Protein AF-A0AAE0WGS4-F1 (afdb_monomer)

Solvent-accessible surface area (backbone atoms only — not comparable to full-atom values): 6902 Å² total; per-residue (Å²): 106,53,16,54,62,64,83,86,57,77,63,42,54,80,66,82,46,83,35,49,58,73,41,73,49,68,61,39,43,39,72,64,33,39,65,47,86,96,56,49,39,51,26,37,22,36,82,87,33,44,66,50,85,55,48,71,50,36,16,22,62,60,73,81,89,56,75,60,41,58,86,67,91,45,80,35,44,61,78,37,74,49,72,62,43,47,35,91,89,38,37,83,57,47,73,53,78,54,41,33,33,20,37,93,62,25,45,68,48,86,68,61,55,41,46,31,72,88,121

Radius of gyration: 19.84 Å; Cα contacts (8 Å, |Δi|>4): 278; chains: 1; bounding box: 40×20×60 Å

Nearest PDB structures (foldseek):
  7do4-assembly1_B  TM=5.982E-01  e=1.616E-05  Homo sapiens
  7vy5-assembly1_E  TM=4.935E-01  e=3.660E-04  Homo sapiens
  4gs7-assembly1_D  TM=8.832E-01  e=3.375E-02  Homo sapiens
  7vy6-assembly1_E  TM=4.958E-01  e=8.410E-04  Homo sapiens
  3o8e-assembly2_D  TM=3.928E-01  e=9.830E-04  Homo sapiens

Organism: NCBI:txid2493646

Mean predicted aligned error: 4.72 Å

Structure (mmCIF, N/CA/C/O backbone):
data_AF-A0AAE0WGS4-F1
#
_entry.id   AF-A0AAE0WGS4-F1
#
loop_
_atom_site.group_PDB
_atom_site.id
_atom_site.type_symbol
_atom_site.label_atom_id
_atom_site.label_alt_id
_atom_site.label_comp_id
_atom_site.label_asym_id
_atom_site.label_entity_id
_atom_site.label_seq_id
_atom_site.pdbx_PDB_ins_code
_atom_site.Cartn_x
_atom_site.Cartn_y
_atom_site.Cartn_z
_atom_site.occupancy
_atom_site.B_iso_or_equiv
_atom_site.auth_seq_id
_atom_site.auth_comp_id
_atom_site.auth_asym_id
_atom_site.auth_atom_id
_atom_site.pdbx_PDB_model_num
ATOM 1 N N . MET A 1 1 ? -21.030 -1.458 27.707 1.00 83.19 1 MET A N 1
ATOM 2 C CA . MET A 1 1 ? -21.228 -1.270 26.251 1.00 83.19 1 MET A CA 1
ATOM 3 C C . MET A 1 1 ? -20.032 -1.894 25.565 1.00 83.19 1 MET A C 1
ATOM 5 O O . MET A 1 1 ? -18.929 -1.684 26.053 1.00 83.19 1 MET A O 1
ATOM 9 N N . VAL A 1 2 ? -20.243 -2.679 24.513 1.00 94.25 2 VAL A N 1
ATOM 10 C CA . VAL A 1 2 ? -19.160 -3.332 23.761 1.00 94.25 2 VAL A CA 1
ATOM 11 C C . VAL A 1 2 ? -19.340 -3.055 22.279 1.00 94.25 2 VAL A C 1
ATOM 13 O O . VAL A 1 2 ? -20.473 -2.956 21.801 1.00 94.25 2 VAL A O 1
ATOM 16 N N . CYS A 1 3 ? -18.232 -2.932 21.562 1.00 94.50 3 CYS A N 1
ATOM 17 C CA . CYS A 1 3 ? -18.235 -2.904 20.112 1.00 94.50 3 CYS A CA 1
ATOM 18 C C . CYS A 1 3 ? -18.071 -4.327 19.593 1.00 94.50 3 CYS A C 1
ATOM 20 O O . CYS A 1 3 ? -17.255 -5.090 20.105 1.00 94.50 3 CYS A O 1
ATOM 22 N N . LYS A 1 4 ? -18.871 -4.681 18.587 1.00 92.94 4 LYS A N 1
ATOM 23 C CA . LYS A 1 4 ? -18.798 -5.982 17.914 1.00 92.94 4 LYS A CA 1
ATOM 24 C C . LYS A 1 4 ? -17.906 -5.875 16.675 1.00 92.94 4 LYS A C 1
ATOM 26 O O . LYS A 1 4 ? -16.936 -5.121 16.677 1.00 92.94 4 LYS A O 1
ATOM 31 N N . THR A 1 5 ? -18.258 -6.567 15.596 1.00 93.69 5 THR A N 1
ATOM 32 C CA . THR A 1 5 ? -17.550 -6.539 14.315 1.00 93.69 5 THR A CA 1
ATOM 33 C C . THR A 1 5 ? -17.249 -5.101 13.853 1.00 93.69 5 THR A C 1
ATOM 35 O O . THR A 1 5 ? -18.176 -4.293 13.720 1.00 93.69 5 THR A O 1
ATOM 38 N N . PRO A 1 6 ? -15.968 -4.757 13.630 1.00 93.44 6 PRO A N 1
ATOM 39 C CA . PRO A 1 6 ? -15.568 -3.481 13.051 1.00 93.44 6 PRO A CA 1
ATOM 40 C C . PRO A 1 6 ? -16.135 -3.268 11.637 1.00 93.44 6 PRO A C 1
ATOM 42 O O . PRO A 1 6 ? -16.433 -4.243 10.946 1.00 93.44 6 PRO A O 1
ATOM 45 N N . PRO A 1 7 ? -16.279 -2.011 11.171 1.00 92.44 7 PRO A N 1
ATOM 46 C CA . PRO A 1 7 ? -16.745 -1.728 9.817 1.00 92.44 7 PRO A CA 1
ATOM 47 C C . PRO A 1 7 ? -15.856 -2.349 8.735 1.00 92.44 7 PRO A C 1
ATOM 49 O O . PRO A 1 7 ? -14.642 -2.167 8.732 1.00 92.44 7 PRO A O 1
ATOM 52 N N . GLU A 1 8 ? -16.454 -3.013 7.751 1.00 91.69 8 GLU A N 1
ATOM 53 C CA . GLU A 1 8 ? -15.679 -3.625 6.673 1.00 91.69 8 GLU A CA 1
ATOM 54 C C . GLU A 1 8 ? -14.883 -2.586 5.866 1.00 91.69 8 GLU A C 1
ATOM 56 O O . GLU A 1 8 ? -15.351 -1.483 5.556 1.00 91.69 8 GLU A O 1
ATOM 61 N N . LYS A 1 9 ? -13.654 -2.958 5.499 1.00 91.75 9 LYS A N 1
ATOM 62 C CA . LYS A 1 9 ? -12.781 -2.171 4.625 1.00 91.75 9 LYS A CA 1
ATOM 63 C C . LYS A 1 9 ? -12.291 -3.031 3.465 1.00 91.75 9 LYS A C 1
ATOM 65 O O . LYS A 1 9 ? -11.981 -4.212 3.612 1.00 91.75 9 LYS A O 1
ATOM 70 N N . SER A 1 10 ? -12.221 -2.434 2.279 1.00 93.00 10 SER A N 1
ATOM 71 C CA . SER A 1 10 ? -11.804 -3.145 1.071 1.00 93.00 10 SER A CA 1
ATOM 72 C C . SER A 1 10 ? -10.379 -3.675 1.203 1.00 93.00 10 SER A C 1
ATOM 74 O O . SER A 1 10 ? -9.474 -2.950 1.612 1.00 93.00 10 SER A O 1
ATOM 76 N N . TRP A 1 11 ? -10.183 -4.934 0.802 1.00 94.31 11 TRP A N 1
ATOM 77 C CA . TRP A 1 11 ? -8.887 -5.627 0.813 1.00 94.31 11 TRP A CA 1
ATOM 78 C C . TRP A 1 11 ? -8.246 -5.801 2.197 1.00 94.31 11 TRP A C 1
ATOM 80 O O . TRP A 1 11 ? -7.076 -6.183 2.275 1.00 94.31 11 TRP A O 1
ATOM 90 N N . THR A 1 12 ? -8.996 -5.588 3.280 1.00 94.38 12 THR A N 1
ATOM 91 C CA . THR A 1 12 ? -8.566 -5.930 4.638 1.00 94.38 12 THR A CA 1
ATOM 92 C C . THR A 1 12 ? -9.144 -7.274 5.080 1.00 94.38 12 THR A C 1
ATOM 94 O O . THR A 1 12 ? -10.032 -7.853 4.444 1.00 94.38 12 THR A O 1
ATOM 97 N N . ILE A 1 13 ? -8.580 -7.802 6.159 1.00 92.19 13 ILE A N 1
ATOM 98 C CA . ILE A 1 13 ? -9.144 -8.877 6.962 1.00 92.19 13 ILE A CA 1
ATOM 99 C C . ILE A 1 13 ? -9.896 -8.185 8.098 1.00 92.19 13 ILE A C 1
ATOM 101 O O . ILE A 1 13 ? -9.302 -7.381 8.818 1.00 92.19 13 ILE A O 1
ATOM 105 N N . THR A 1 14 ? -11.195 -8.460 8.211 1.00 91.25 14 THR A N 1
ATOM 106 C CA . THR A 1 14 ? -12.045 -7.952 9.294 1.00 91.25 14 THR A CA 1
ATOM 107 C C . THR A 1 14 ? -12.461 -9.139 10.144 1.00 91.25 14 THR A C 1
ATOM 109 O O . THR A 1 14 ? -13.122 -10.056 9.660 1.00 91.25 14 THR A O 1
ATOM 112 N N . GLU A 1 15 ? -12.018 -9.149 11.394 1.00 89.19 15 GLU A N 1
ATOM 113 C CA . GLU A 1 15 ? -12.328 -10.205 12.354 1.00 89.19 15 GLU A CA 1
ATOM 114 C C . GLU A 1 1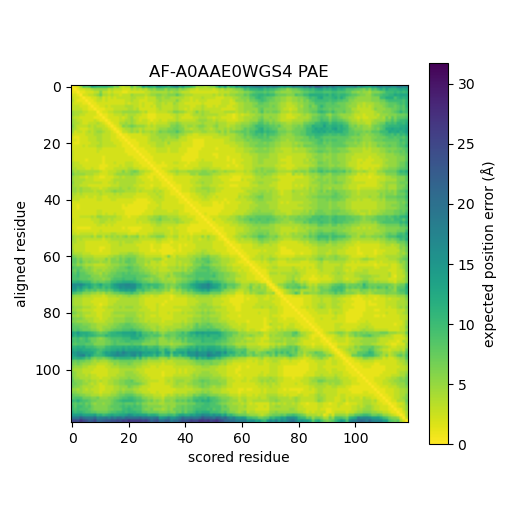5 ? -13.522 -9.779 13.203 1.00 89.19 15 GLU A C 1
ATOM 116 O O . GLU A 1 15 ? -13.661 -8.613 13.578 1.00 89.19 15 GLU A O 1
ATOM 121 N N . THR A 1 16 ? -14.400 -10.731 13.511 1.00 90.06 16 THR A N 1
ATOM 122 C CA . THR A 1 16 ? -15.462 -10.481 14.484 1.00 90.06 16 THR A CA 1
ATOM 123 C C . THR A 1 16 ? -14.862 -10.575 15.873 1.00 90.06 16 THR A C 1
ATOM 125 O O . THR A 1 16 ? -14.399 -11.638 16.280 1.00 90.06 16 THR A O 1
ATOM 128 N N . ILE A 1 17 ? -14.873 -9.450 16.579 1.00 90.94 17 ILE A N 1
ATOM 129 C CA . ILE A 1 17 ? -14.366 -9.327 17.939 1.00 90.94 17 ILE A CA 1
ATOM 130 C C . ILE A 1 17 ? -15.411 -8.645 18.815 1.00 90.94 17 ILE A C 1
ATOM 132 O O . ILE A 1 17 ? -16.222 -7.863 18.318 1.00 90.94 17 ILE A O 1
ATOM 136 N N . GLU A 1 18 ? -15.370 -8.927 20.111 1.00 93.94 18 GLU A N 1
ATOM 137 C CA . GLU A 1 18 ? -16.056 -8.132 21.124 1.00 93.94 18 GLU A CA 1
ATOM 138 C C . GLU A 1 18 ? -15.007 -7.314 21.869 1.00 93.94 18 GLU A C 1
ATOM 140 O O . GLU A 1 18 ? -14.072 -7.869 22.444 1.00 93.94 18 GLU A O 1
ATOM 145 N N . ALA A 1 19 ? -15.138 -5.993 21.803 1.00 95.12 19 ALA A N 1
ATOM 146 C CA . ALA A 1 19 ? -14.196 -5.056 22.387 1.00 95.12 19 ALA A CA 1
ATOM 147 C C . ALA A 1 19 ? -14.889 -4.143 23.396 1.00 95.12 19 ALA A C 1
ATOM 149 O O . ALA A 1 19 ? -15.971 -3.607 23.141 1.00 95.12 19 ALA A O 1
ATOM 150 N N . GLU A 1 20 ? -14.247 -3.939 24.538 1.00 96.88 20 GLU A N 1
ATOM 151 C CA . GLU A 1 20 ? -14.685 -2.977 25.543 1.00 96.88 20 GLU A CA 1
ATOM 152 C C . GLU A 1 20 ? -14.373 -1.539 25.107 1.00 96.88 20 GLU A C 1
ATOM 154 O O . GLU A 1 20 ? -13.493 -1.283 24.282 1.00 96.88 20 GLU A O 1
ATOM 159 N N . VAL A 1 21 ? -15.099 -0.572 25.672 1.00 97.00 21 VAL A N 1
ATOM 160 C CA . VAL A 1 21 ? -14.892 0.855 25.380 1.00 97.00 21 VAL A CA 1
ATOM 161 C C . VAL A 1 21 ? -13.437 1.247 25.650 1.00 97.00 21 VAL A C 1
ATOM 163 O O . VAL A 1 21 ? -12.897 0.970 26.716 1.00 97.00 21 VAL A O 1
ATOM 166 N N . GLY A 1 22 ? -12.810 1.916 24.682 1.00 95.81 22 GLY A N 1
ATOM 167 C CA . GLY A 1 22 ? -11.402 2.314 24.729 1.00 95.81 22 GLY A CA 1
ATOM 168 C C . GLY A 1 22 ? -10.423 1.280 24.164 1.00 95.81 22 GLY A C 1
ATOM 169 O O . GLY A 1 22 ? -9.267 1.626 23.928 1.00 95.81 22 GLY A O 1
ATOM 170 N N . GLN A 1 23 ? -10.856 0.045 23.887 1.00 96.31 23 GLN A N 1
ATOM 171 C CA . GLN A 1 23 ? -10.014 -0.937 23.202 1.00 96.31 23 GLN A CA 1
ATOM 172 C C . GLN A 1 23 ? -9.861 -0.617 21.713 1.00 96.31 23 GLN A C 1
ATOM 174 O O . GLN A 1 23 ? -10.745 -0.031 21.080 1.00 96.31 23 GLN A O 1
ATOM 179 N N . ASN A 1 24 ? -8.723 -1.035 21.156 1.00 95.50 24 ASN A N 1
ATOM 180 C CA . ASN A 1 24 ? -8.337 -0.768 19.779 1.00 95.50 24 ASN A CA 1
ATOM 181 C C . ASN A 1 24 ? -8.374 -2.032 18.922 1.00 95.50 24 ASN A C 1
ATOM 183 O O . ASN A 1 24 ? -8.033 -3.120 19.380 1.00 95.50 24 ASN A O 1
ATOM 187 N N . TYR A 1 25 ? -8.702 -1.851 17.649 1.00 95.19 25 TYR A N 1
ATOM 188 C CA . TYR A 1 25 ? -8.580 -2.865 16.613 1.00 95.19 25 TYR A CA 1
ATOM 189 C C . TYR A 1 25 ? -7.815 -2.296 15.427 1.00 95.19 25 TYR A C 1
ATOM 191 O O . TYR A 1 25 ? -8.130 -1.209 14.946 1.00 95.19 25 TYR A O 1
ATOM 199 N N . THR A 1 26 ? -6.821 -3.030 14.938 1.00 95.06 26 THR A N 1
ATOM 200 C CA . THR A 1 26 ? -5.993 -2.599 13.809 1.00 95.06 26 THR A CA 1
ATOM 201 C C . THR A 1 26 ? -6.276 -3.468 12.594 1.00 95.06 26 THR A C 1
ATOM 203 O O . THR A 1 26 ? -5.990 -4.666 12.599 1.00 95.06 26 THR A O 1
ATOM 206 N N . TYR A 1 27 ? -6.800 -2.858 11.528 1.00 95.44 27 TYR A N 1
ATOM 207 C CA . TYR A 1 27 ? -7.028 -3.557 10.267 1.00 95.44 27 TYR A CA 1
ATOM 208 C C . TYR A 1 27 ? -5.718 -4.071 9.683 1.00 95.44 27 TYR A C 1
ATOM 210 O O . TYR A 1 27 ? -4.698 -3.379 9.651 1.00 95.44 27 TYR A O 1
ATOM 218 N N . ARG A 1 28 ? -5.783 -5.276 9.121 1.00 93.75 28 ARG A N 1
ATOM 219 C CA . ARG A 1 28 ? -4.682 -5.880 8.374 1.00 93.75 28 ARG A CA 1
ATOM 220 C C . ARG A 1 28 ? -5.080 -6.026 6.919 1.00 93.75 28 ARG A C 1
ATOM 222 O O . ARG A 1 28 ? -6.170 -6.508 6.630 1.00 93.75 28 ARG A O 1
ATOM 229 N N . CYS A 1 29 ? -4.203 -5.640 6.001 1.00 95.25 29 CYS A N 1
ATOM 230 C CA . CYS A 1 29 ? -4.410 -5.930 4.586 1.00 95.25 29 CYS A CA 1
ATOM 231 C C . CYS A 1 29 ? -4.320 -7.440 4.322 1.00 95.25 29 CYS A C 1
ATOM 233 O O . CYS A 1 29 ? -3.626 -8.169 5.039 1.00 95.25 29 CYS A O 1
ATOM 235 N N . ARG A 1 30 ? -5.036 -7.914 3.295 1.00 94.94 30 ARG A N 1
ATOM 236 C CA . ARG A 1 30 ? -4.941 -9.302 2.822 1.00 94.94 30 ARG A CA 1
ATOM 237 C C . ARG A 1 30 ? -3.496 -9.642 2.440 1.00 94.94 30 ARG A C 1
ATOM 239 O O . ARG A 1 30 ? -2.690 -8.762 2.143 1.00 94.94 30 ARG A O 1
ATOM 246 N N . LYS A 1 31 ? -3.169 -10.938 2.465 1.00 91.81 31 LYS A N 1
ATOM 247 C CA . LYS A 1 31 ? -1.818 -11.445 2.178 1.00 91.81 31 LYS A CA 1
ATOM 248 C C . LYS A 1 31 ? -1.283 -10.856 0.864 1.00 91.81 31 LYS A C 1
ATOM 250 O O . LYS A 1 31 ? -1.994 -10.868 -0.130 1.00 91.81 31 LYS A O 1
ATOM 255 N N . GLY A 1 32 ? -0.043 -10.362 0.894 1.00 91.50 32 GLY A N 1
ATOM 256 C CA . GLY A 1 32 ? 0.635 -9.745 -0.254 1.00 91.50 32 GLY A CA 1
ATOM 257 C C . GLY A 1 32 ? 0.459 -8.226 -0.364 1.00 91.50 32 GLY A C 1
ATOM 258 O O . GLY A 1 32 ? 1.262 -7.577 -1.025 1.00 91.50 32 GLY A O 1
ATOM 259 N N . LEU A 1 33 ? -0.534 -7.644 0.314 1.00 95.62 33 LEU A N 1
ATOM 260 C CA . LEU A 1 33 ? -0.787 -6.203 0.323 1.00 95.62 33 LEU A CA 1
ATOM 261 C C . LEU A 1 33 ? -0.257 -5.543 1.598 1.00 95.62 33 LEU A C 1
ATOM 263 O O . LEU A 1 33 ? -0.203 -6.154 2.666 1.00 95.62 33 LEU A O 1
ATOM 267 N N . SER A 1 34 ? 0.032 -4.249 1.497 1.00 94.19 34 SER A N 1
ATOM 268 C CA . SER A 1 34 ? 0.409 -3.401 2.630 1.00 94.19 34 SER A CA 1
ATOM 269 C C . SER A 1 34 ? -0.542 -2.217 2.731 1.00 94.19 34 SER A C 1
ATOM 271 O O . SER A 1 34 ? -1.059 -1.766 1.714 1.00 94.19 34 SER A O 1
ATOM 273 N N . TRP A 1 35 ? -0.761 -1.666 3.925 1.00 94.50 35 TRP A N 1
ATOM 274 C CA . TRP A 1 35 ? -1.448 -0.376 4.009 1.00 94.50 35 TRP A CA 1
ATOM 275 C C . TRP A 1 35 ? -0.555 0.733 3.433 1.00 94.50 35 TRP A C 1
ATOM 277 O O . TRP A 1 35 ? 0.684 0.662 3.478 1.00 94.50 35 TRP A O 1
ATOM 287 N N . LYS A 1 36 ? -1.192 1.742 2.844 1.00 95.12 36 LYS A N 1
ATOM 288 C CA . LYS A 1 36 ? -0.535 2.921 2.276 1.00 95.12 36 LYS A CA 1
ATOM 289 C C . LYS A 1 36 ? 0.197 3.697 3.374 1.00 95.12 36 LYS A C 1
ATOM 291 O O . LYS A 1 36 ? -0.256 3.751 4.520 1.00 95.12 36 LYS A O 1
ATOM 296 N N . SER A 1 37 ? 1.354 4.262 3.047 1.00 94.00 37 SER A N 1
ATOM 297 C CA . SER A 1 37 ? 2.143 5.041 4.003 1.00 94.00 37 SER A CA 1
ATOM 298 C C . SER A 1 37 ? 1.373 6.275 4.492 1.00 94.00 37 SER A C 1
ATOM 300 O O . SER A 1 37 ? 0.540 6.834 3.782 1.00 94.00 37 SER A O 1
ATOM 302 N N . GLY A 1 38 ? 1.616 6.674 5.744 1.00 93.56 38 GLY A N 1
ATOM 303 C CA . GLY A 1 38 ? 0.961 7.835 6.362 1.00 93.56 38 GLY A CA 1
ATOM 304 C C . GLY A 1 38 ? -0.493 7.618 6.799 1.00 93.56 38 GLY A C 1
ATOM 305 O O . GLY A 1 38 ? -1.107 8.540 7.327 1.00 93.56 38 GLY A O 1
ATOM 306 N N . GLN A 1 39 ? -1.047 6.419 6.613 1.00 94.88 39 GLN A N 1
ATOM 307 C CA . GLN A 1 39 ? -2.405 6.078 7.0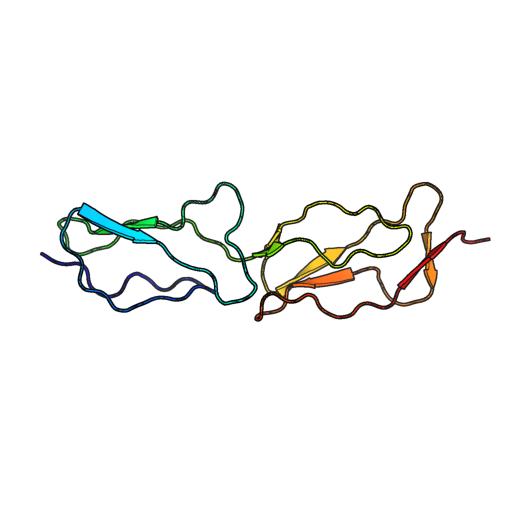34 1.00 94.88 39 GLN A CA 1
ATOM 308 C C . GLN A 1 39 ? -2.447 5.407 8.415 1.00 94.88 39 GLN A C 1
ATOM 310 O O . GLN A 1 39 ? -1.480 4.768 8.834 1.00 94.88 39 GLN A O 1
ATOM 315 N N . ASN A 1 40 ? -3.592 5.516 9.104 1.00 94.38 40 ASN A N 1
ATOM 316 C CA . ASN A 1 40 ? -3.842 4.857 10.388 1.00 94.38 40 ASN A CA 1
ATOM 317 C C . ASN A 1 40 ? -4.952 3.793 10.261 1.00 94.38 40 ASN A C 1
ATOM 319 O O . ASN A 1 40 ? -6.140 4.140 10.240 1.00 94.38 40 ASN A O 1
ATOM 323 N N . PRO A 1 41 ? -4.585 2.498 10.235 1.00 95.19 41 PRO A N 1
ATOM 324 C CA . PRO A 1 41 ? -5.537 1.398 10.157 1.00 95.19 41 PRO A CA 1
ATOM 325 C C . PRO A 1 41 ? -6.173 1.030 11.505 1.00 95.19 41 PRO A C 1
ATOM 327 O O . PRO A 1 41 ? -6.831 -0.002 11.590 1.00 95.19 41 PRO A O 1
ATOM 330 N N . THR A 1 42 ? -5.984 1.819 12.564 1.00 95.44 42 THR A N 1
ATOM 331 C CA . THR A 1 42 ? -6.520 1.515 13.898 1.00 95.44 42 THR A CA 1
ATOM 332 C C . THR A 1 42 ? -7.831 2.245 14.164 1.00 95.44 42 THR A C 1
ATOM 334 O O . THR A 1 42 ? -7.943 3.445 13.918 1.00 95.44 42 THR A O 1
ATOM 337 N N . VAL A 1 43 ? -8.806 1.518 14.705 1.00 95.88 43 VAL A N 1
ATOM 338 C CA . VAL A 1 43 ? -10.064 2.042 15.249 1.00 95.88 43 VAL A CA 1
ATOM 339 C C . VAL A 1 43 ? -10.146 1.785 16.746 1.00 95.88 43 VAL A C 1
ATOM 341 O O . VAL A 1 43 ? -9.525 0.856 17.255 1.00 95.88 43 VAL A O 1
ATOM 344 N N . THR A 1 44 ? -10.952 2.584 17.432 1.00 96.62 44 THR A N 1
ATOM 345 C CA . THR A 1 44 ? -11.179 2.510 18.878 1.00 96.62 44 THR A CA 1
ATOM 346 C C . THR A 1 44 ? -12.665 2.328 19.151 1.00 96.62 44 THR A C 1
ATOM 348 O O . THR A 1 44 ? -13.494 2.965 18.497 1.00 96.62 44 THR A O 1
ATOM 351 N N . CYS A 1 45 ? -13.009 1.470 20.109 1.00 97.50 45 CYS A N 1
ATOM 352 C CA . CYS A 1 45 ? -14.388 1.281 20.537 1.00 97.50 45 CYS A CA 1
ATOM 353 C C . CYS A 1 45 ? -14.873 2.473 21.378 1.00 97.50 45 CYS A C 1
ATOM 355 O O . CYS A 1 45 ? -14.268 2.821 22.394 1.00 97.50 45 CYS A O 1
ATOM 357 N N . LEU A 1 46 ? -15.972 3.103 20.964 1.00 96.88 46 LEU A N 1
ATOM 358 C CA . LEU A 1 46 ? -16.579 4.257 21.623 1.00 96.88 46 LEU A CA 1
ATOM 359 C C . LEU A 1 46 ? -17.675 3.839 22.612 1.00 96.88 46 LEU A C 1
ATOM 361 O O . LEU A 1 46 ? -18.264 2.763 22.526 1.00 96.88 46 LEU A O 1
ATOM 365 N N . HIS A 1 47 ? -18.007 4.742 23.539 1.00 96.12 47 HIS A N 1
ATOM 366 C CA . HIS A 1 47 ? -19.006 4.513 24.592 1.00 96.12 47 HIS A CA 1
ATOM 367 C C . HIS A 1 47 ? -20.414 4.201 24.062 1.00 96.12 47 HIS A C 1
ATOM 369 O O . HIS A 1 47 ? -21.199 3.561 24.756 1.00 96.12 47 HIS A O 1
ATOM 375 N N . ASN A 1 48 ? -20.726 4.628 22.835 1.00 94.94 48 ASN A N 1
ATOM 376 C CA . ASN A 1 48 ? -21.988 4.364 22.146 1.00 94.94 48 ASN A CA 1
ATOM 377 C C . ASN A 1 48 ? -22.034 2.979 21.459 1.00 94.94 48 ASN A C 1
ATOM 379 O O . ASN A 1 48 ? -23.012 2.682 20.780 1.00 94.94 48 ASN A O 1
ATOM 383 N N . GLY A 1 49 ? -20.991 2.150 21.602 1.00 93.44 49 GLY A N 1
ATOM 384 C CA . GLY A 1 49 ? -20.898 0.826 20.973 1.00 93.44 49 GLY A CA 1
ATOM 385 C C . GLY A 1 49 ? -20.488 0.850 19.495 1.00 93.44 49 GLY A C 1
ATOM 386 O O . GLY A 1 49 ? -20.585 -0.174 18.822 1.00 93.44 49 GLY A O 1
ATOM 387 N N . SER A 1 50 ? -20.039 2.000 18.981 1.00 95.25 50 SER A N 1
ATOM 388 C CA . SER A 1 50 ? -19.510 2.147 17.619 1.00 95.25 50 SER A CA 1
ATOM 389 C C . SER A 1 50 ? -17.985 2.233 17.597 1.00 95.25 50 SER A C 1
ATOM 391 O O . SER A 1 50 ? -17.352 2.628 18.573 1.00 95.25 50 SER A O 1
ATOM 393 N N . TRP A 1 51 ? -17.388 1.888 16.461 1.00 96.00 51 TRP A N 1
ATOM 394 C CA . TRP A 1 51 ? -15.964 2.087 16.211 1.00 96.00 51 TRP A CA 1
ATOM 395 C C . TRP A 1 51 ? -15.693 3.485 15.648 1.00 96.00 51 TRP A C 1
ATOM 397 O O . TRP A 1 51 ? -16.500 4.015 14.882 1.00 96.00 51 TRP A O 1
ATOM 407 N N . THR A 1 52 ? -14.534 4.065 15.965 1.00 96.25 52 THR A N 1
ATOM 408 C CA . THR A 1 52 ? -14.037 5.254 15.255 1.00 96.25 52 THR A CA 1
ATOM 409 C C . THR A 1 52 ? -13.782 4.963 13.770 1.00 96.25 52 THR A C 1
ATOM 411 O O . THR A 1 52 ? -13.769 3.816 13.316 1.00 96.25 52 THR A O 1
ATOM 414 N N . SER A 1 53 ? -13.568 6.011 12.975 1.00 93.44 53 SER A N 1
ATOM 415 C CA . SER A 1 53 ? -13.191 5.862 11.572 1.00 93.44 53 SER A CA 1
ATOM 416 C C . SER A 1 53 ? -11.708 5.503 11.425 1.00 93.44 53 SER A C 1
ATOM 418 O O . SER A 1 53 ? -10.830 6.201 11.925 1.00 93.44 53 SER A O 1
ATOM 420 N N . ALA A 1 54 ? -11.417 4.439 10.673 1.00 93.19 54 ALA A N 1
ATOM 421 C CA . ALA A 1 54 ? -10.067 4.161 10.183 1.00 93.19 54 ALA A CA 1
ATOM 422 C C . ALA A 1 54 ? -9.850 4.749 8.791 1.00 93.19 54 ALA A C 1
ATOM 424 O O . ALA A 1 54 ? -10.732 4.684 7.921 1.00 93.19 54 ALA A O 1
ATOM 425 N N . ASN A 1 55 ? -8.625 5.216 8.560 1.00 93.88 55 ASN A N 1
ATOM 426 C CA . ASN A 1 55 ? -8.113 5.529 7.237 1.00 93.88 55 ASN A CA 1
ATOM 427 C C . ASN A 1 55 ? -7.148 4.411 6.838 1.00 93.88 55 ASN A C 1
ATOM 429 O O . ASN A 1 55 ? -6.027 4.360 7.325 1.00 93.88 55 ASN A O 1
ATOM 433 N N . VAL A 1 56 ? -7.611 3.481 6.003 1.00 95.06 56 VAL A N 1
ATOM 434 C CA . VAL A 1 56 ? -6.803 2.359 5.518 1.00 95.06 56 VAL A CA 1
ATOM 435 C C . VAL A 1 56 ? -7.119 2.078 4.059 1.00 95.06 56 VAL A C 1
ATOM 437 O O . 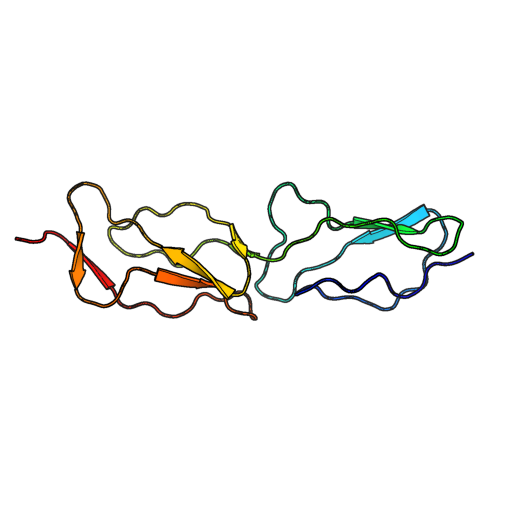VAL A 1 56 ? -8.276 1.926 3.666 1.00 95.06 56 VAL A O 1
ATOM 440 N N . THR A 1 57 ? -6.063 1.997 3.269 1.00 95.88 57 THR A N 1
ATOM 441 C CA . THR A 1 57 ? -6.069 1.668 1.853 1.00 95.88 57 THR A CA 1
ATOM 442 C C . THR A 1 57 ? -4.951 0.665 1.623 1.00 95.88 57 THR A C 1
ATOM 444 O O . THR A 1 57 ? -3.795 0.930 1.953 1.00 95.88 57 THR A O 1
ATOM 447 N N . CYS A 1 58 ? -5.290 -0.499 1.075 1.00 95.75 58 CYS A N 1
ATOM 448 C CA . CYS A 1 58 ? -4.313 -1.539 0.781 1.00 95.75 58 CYS A CA 1
ATOM 449 C C . CYS A 1 58 ? -3.732 -1.361 -0.625 1.00 95.75 58 CYS A C 1
ATOM 451 O O . CYS A 1 58 ? -4.464 -1.155 -1.595 1.00 95.75 58 CYS A O 1
ATOM 453 N N . VAL A 1 59 ? -2.409 -1.455 -0.717 1.00 96.75 59 VAL A N 1
ATOM 454 C CA . VAL A 1 59 ? -1.608 -1.198 -1.913 1.00 96.75 59 VAL A CA 1
ATOM 455 C C . VAL A 1 59 ? -0.626 -2.341 -2.167 1.00 96.75 59 VAL A C 1
ATOM 457 O O . VAL A 1 59 ? -0.140 -2.979 -1.227 1.00 96.75 59 VAL A O 1
ATOM 460 N N . CYS A 1 60 ? -0.282 -2.557 -3.433 1.00 96.00 60 CYS A N 1
ATOM 461 C CA . CYS A 1 60 ? 0.946 -3.245 -3.801 1.00 96.00 60 CYS A CA 1
ATOM 462 C C . CYS A 1 60 ? 2.115 -2.276 -3.626 1.00 96.00 60 CYS A C 1
ATOM 464 O O . CYS A 1 60 ? 2.043 -1.108 -4.023 1.00 96.00 60 CYS A O 1
ATOM 466 N N . ARG A 1 61 ? 3.208 -2.770 -3.049 1.00 93.06 61 ARG A N 1
ATOM 467 C CA . ARG A 1 61 ? 4.479 -2.047 -2.973 1.00 93.06 61 ARG A CA 1
ATOM 468 C C . ARG A 1 61 ? 5.483 -2.671 -3.920 1.00 93.06 61 ARG A C 1
ATOM 470 O O . ARG A 1 61 ? 5.368 -3.849 -4.249 1.00 93.06 61 ARG A O 1
ATOM 477 N N . ASN A 1 62 ? 6.482 -1.878 -4.291 1.00 89.81 62 ASN A N 1
ATOM 478 C CA . ASN A 1 62 ? 7.688 -2.342 -4.975 1.00 89.81 62 ASN A CA 1
ATOM 479 C C . ASN A 1 62 ? 7.359 -3.168 -6.233 1.00 89.81 62 ASN A C 1
ATOM 481 O O . ASN A 1 62 ? 7.447 -4.399 -6.205 1.00 89.81 62 ASN A O 1
ATOM 485 N N . PRO A 1 63 ? 6.951 -2.510 -7.333 1.00 91.69 63 PRO A N 1
ATOM 486 C CA . PRO A 1 63 ? 6.752 -3.195 -8.604 1.00 91.69 63 PRO A CA 1
ATOM 487 C C . PRO A 1 63 ? 8.016 -3.971 -9.018 1.00 91.69 63 PRO A C 1
ATOM 489 O O . PRO A 1 63 ? 9.126 -3.572 -8.654 1.00 91.69 63 PRO A O 1
ATOM 492 N N . PRO A 1 64 ? 7.886 -5.080 -9.774 1.00 91.88 64 PRO A N 1
ATOM 493 C CA . PRO A 1 64 ? 9.022 -5.910 -10.156 1.00 91.88 64 PRO A CA 1
ATOM 494 C C . PRO A 1 64 ? 10.116 -5.091 -10.838 1.00 91.88 64 PRO A C 1
ATOM 496 O O . PRO A 1 64 ? 9.829 -4.330 -11.758 1.00 91.88 64 PRO A O 1
ATOM 499 N N . THR A 1 65 ? 11.374 -5.266 -10.448 1.00 90.50 65 THR A N 1
ATOM 500 C CA . THR A 1 65 ? 12.487 -4.582 -11.117 1.00 90.50 65 THR A CA 1
ATOM 501 C C . THR A 1 65 ? 12.550 -4.972 -12.593 1.00 90.50 65 THR A C 1
ATOM 503 O O . THR A 1 65 ? 12.529 -6.158 -12.934 1.00 90.50 65 THR A O 1
ATOM 506 N N . LYS A 1 66 ? 12.673 -3.978 -13.475 1.00 91.12 66 LYS A N 1
ATOM 507 C CA . LYS A 1 66 ? 12.908 -4.181 -14.907 1.00 91.12 66 LYS A CA 1
ATOM 508 C C . LYS A 1 66 ? 14.258 -3.595 -15.310 1.00 91.12 66 LYS A C 1
ATOM 510 O O . LYS A 1 66 ? 14.764 -2.644 -14.717 1.00 91.12 66 LYS A O 1
ATOM 515 N N . LEU A 1 67 ? 14.901 -4.229 -16.288 1.00 91.19 67 LEU A N 1
ATOM 516 C CA . LEU A 1 67 ? 16.206 -3.778 -16.761 1.00 91.19 67 LEU A CA 1
ATOM 517 C C . LEU A 1 67 ? 16.065 -2.443 -17.485 1.00 91.19 67 LEU A C 1
ATOM 519 O O . LEU A 1 67 ? 15.136 -2.239 -18.265 1.00 91.19 67 LEU A O 1
ATOM 523 N N . TRP A 1 68 ? 17.019 -1.552 -17.216 1.00 92.06 68 TRP A N 1
ATOM 524 C CA . TRP A 1 68 ? 17.075 -0.211 -17.795 1.00 92.06 68 TRP A CA 1
ATOM 525 C C . TRP A 1 68 ? 15.836 0.657 -17.530 1.00 92.06 68 TRP A C 1
ATOM 527 O O . TRP A 1 68 ? 15.587 1.610 -18.268 1.00 92.06 68 TRP A O 1
ATOM 537 N N . THR A 1 69 ? 15.107 0.380 -16.447 1.00 92.38 69 THR A N 1
ATOM 538 C CA . THR A 1 69 ? 14.070 1.268 -15.915 1.00 92.38 69 THR A CA 1
ATOM 539 C C . THR A 1 69 ? 14.533 1.986 -14.657 1.00 92.38 69 THR A C 1
ATOM 541 O O . THR A 1 69 ? 15.510 1.596 -14.010 1.00 92.38 69 THR A O 1
ATOM 544 N N . ILE A 1 70 ? 13.817 3.048 -14.311 1.00 88.88 70 ILE A 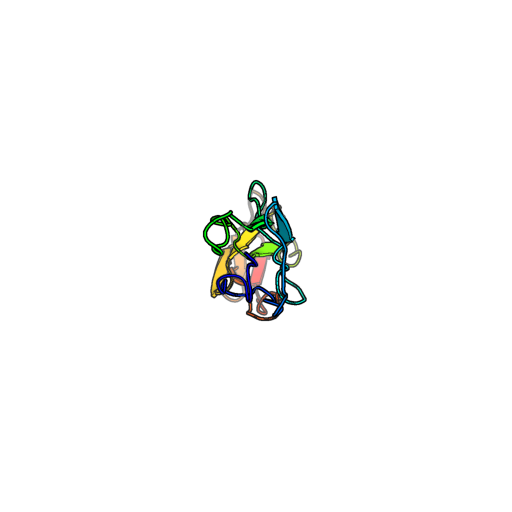N 1
ATOM 545 C CA . ILE A 1 70 ? 13.897 3.706 -13.013 1.00 88.88 70 ILE A CA 1
ATOM 546 C C . ILE A 1 70 ? 13.031 2.892 -12.048 1.00 88.88 70 ILE A C 1
ATOM 548 O O . ILE A 1 70 ? 11.850 2.670 -12.306 1.00 88.88 70 ILE A O 1
ATOM 552 N N . ASN A 1 71 ? 13.633 2.410 -10.963 1.00 79.44 71 ASN A N 1
ATOM 553 C CA . ASN A 1 71 ? 12.908 1.735 -9.893 1.00 79.44 71 ASN A CA 1
ATOM 554 C C . ASN A 1 71 ? 12.528 2.775 -8.842 1.00 79.44 71 ASN A C 1
ATOM 556 O O . ASN A 1 71 ? 13.364 3.161 -8.027 1.00 79.44 71 ASN A O 1
ATOM 560 N N . GLU A 1 72 ? 11.281 3.227 -8.865 1.00 79.62 72 GLU A N 1
ATOM 561 C CA . GLU A 1 72 ? 10.753 4.125 -7.839 1.00 79.62 72 GLU A CA 1
ATOM 562 C C . GLU A 1 72 ? 9.963 3.310 -6.814 1.00 79.62 72 GLU A C 1
ATOM 564 O O . GLU A 1 72 ? 9.097 2.504 -7.174 1.00 79.62 72 GLU A O 1
ATOM 569 N N . THR A 1 73 ? 10.227 3.537 -5.526 1.00 81.75 73 THR A N 1
ATOM 570 C CA . THR A 1 73 ? 9.349 3.033 -4.466 1.00 81.75 73 THR A CA 1
ATOM 571 C C . THR A 1 73 ? 7.962 3.609 -4.697 1.00 81.75 73 THR A C 1
ATOM 573 O O . THR A 1 73 ? 7.771 4.820 -4.643 1.00 81.75 73 THR A O 1
ATOM 576 N N . SER A 1 74 ? 7.003 2.735 -4.981 1.00 89.25 74 SER A N 1
ATOM 577 C CA . SER A 1 74 ? 5.648 3.130 -5.350 1.00 89.25 74 SER A CA 1
ATOM 578 C C . SER A 1 74 ? 4.626 2.334 -4.558 1.00 89.25 74 SER A C 1
ATOM 580 O O . SER A 1 74 ? 4.809 1.142 -4.300 1.00 89.25 74 SER A O 1
ATOM 582 N N . GLU A 1 75 ? 3.549 3.015 -4.189 1.00 95.12 75 GLU A N 1
ATOM 583 C CA . GLU A 1 75 ? 2.382 2.463 -3.511 1.00 95.12 75 GLU A CA 1
ATOM 584 C C . GLU A 1 75 ? 1.200 2.564 -4.472 1.00 95.12 75 GLU A C 1
ATOM 586 O O . GLU A 1 75 ? 0.735 3.663 -4.768 1.00 95.12 75 GLU A O 1
ATOM 591 N N . VAL A 1 76 ? 0.737 1.428 -4.995 1.00 96.00 76 VAL A N 1
ATOM 592 C CA . VAL A 1 76 ? -0.326 1.394 -6.010 1.00 96.00 76 VAL A CA 1
ATOM 593 C C . VAL A 1 76 ? -1.514 0.609 -5.492 1.00 96.00 76 VAL A C 1
ATOM 595 O O . VAL A 1 76 ? -1.376 -0.517 -5.026 1.00 96.00 76 VAL A O 1
ATOM 598 N N . GLU A 1 77 ? -2.690 1.220 -5.562 1.00 95.75 77 GLU A N 1
ATOM 599 C CA . GLU A 1 77 ? -3.935 0.627 -5.080 1.00 95.75 77 GLU A CA 1
ATOM 600 C C . GLU A 1 77 ? -4.353 -0.569 -5.941 1.00 95.75 77 GLU A C 1
ATOM 602 O O . GLU A 1 77 ? -4.073 -0.634 -7.141 1.00 95.75 77 GLU A O 1
ATOM 607 N N . VAL A 1 78 ? -5.033 -1.534 -5.322 1.00 96.00 78 VAL A N 1
ATOM 608 C CA . VAL A 1 78 ? -5.503 -2.741 -6.011 1.00 96.00 78 VAL A CA 1
ATOM 609 C C . VAL A 1 78 ? -6.372 -2.365 -7.212 1.00 96.00 78 VAL A C 1
ATOM 611 O O . VAL A 1 78 ? -7.330 -1.604 -7.096 1.00 96.00 78 VAL A O 1
ATOM 614 N N . GLY A 1 79 ? -6.038 -2.915 -8.380 1.00 95.50 79 GLY A N 1
ATOM 615 C CA . GLY A 1 79 ? -6.700 -2.624 -9.650 1.00 95.50 79 GLY A CA 1
ATOM 616 C C . GLY A 1 79 ? -6.133 -1.423 -10.415 1.00 95.50 79 GLY A C 1
ATOM 617 O O . GLY A 1 79 ? -6.540 -1.219 -11.560 1.00 95.50 79 GLY A O 1
ATOM 618 N N . GLN A 1 80 ? -5.190 -0.669 -9.846 1.00 96.19 80 GLN A N 1
ATOM 619 C CA . GLN A 1 80 ? -4.496 0.432 -10.523 1.00 96.19 80 GLN A CA 1
ATOM 620 C C . GLN A 1 80 ? -3.186 -0.030 -11.178 1.00 96.19 80 GLN A C 1
ATOM 622 O O . GLN A 1 80 ? -2.643 -1.091 -10.851 1.00 96.19 80 GLN A O 1
ATOM 627 N N . ASN A 1 81 ? -2.683 0.779 -12.116 1.00 95.19 81 ASN A N 1
ATOM 628 C CA . ASN A 1 81 ? -1.477 0.482 -12.888 1.00 95.19 81 ASN A CA 1
ATOM 629 C C . ASN A 1 81 ? -0.284 1.333 -12.435 1.00 95.19 81 ASN A C 1
ATOM 631 O O . ASN A 1 81 ? -0.404 2.540 -12.237 1.00 95.19 81 ASN A O 1
ATOM 635 N N . TYR A 1 82 ? 0.886 0.707 -12.370 1.00 95.00 82 TYR A N 1
ATOM 636 C CA . TYR A 1 82 ? 2.183 1.368 -12.336 1.00 95.00 82 TYR A CA 1
ATOM 637 C C . TYR A 1 82 ? 2.775 1.400 -13.746 1.00 95.00 82 TYR A C 1
ATOM 639 O O . TYR A 1 82 ? 2.740 0.389 -14.449 1.00 95.00 82 TYR A O 1
ATOM 647 N N . THR A 1 83 ? 3.338 2.539 -14.148 1.00 93.19 83 THR A N 1
ATOM 648 C CA . THR A 1 83 ? 4.023 2.696 -15.439 1.00 93.19 83 THR A CA 1
ATOM 649 C C . THR A 1 83 ? 5.507 2.904 -15.195 1.00 93.19 83 THR A C 1
ATOM 651 O O . THR A 1 83 ? 5.902 3.882 -14.563 1.00 93.19 83 THR A O 1
ATOM 654 N N . TYR A 1 84 ? 6.330 1.997 -15.708 1.00 93.38 84 TYR A N 1
ATOM 655 C CA . TYR A 1 84 ? 7.777 2.122 -15.650 1.00 93.38 84 TYR A CA 1
ATOM 656 C C . TYR A 1 84 ? 8.260 3.234 -16.572 1.00 93.38 84 TYR A C 1
ATOM 658 O O . TYR A 1 84 ? 7.753 3.423 -17.680 1.00 93.38 84 TYR A O 1
ATOM 666 N N . LYS A 1 85 ? 9.324 3.905 -16.139 1.00 92.06 85 LYS A N 1
ATOM 667 C CA . LYS A 1 85 ? 10.089 4.837 -16.965 1.00 92.06 85 LYS A CA 1
ATOM 668 C C . LYS A 1 85 ? 11.413 4.195 -17.350 1.00 92.06 85 LYS A C 1
ATOM 670 O O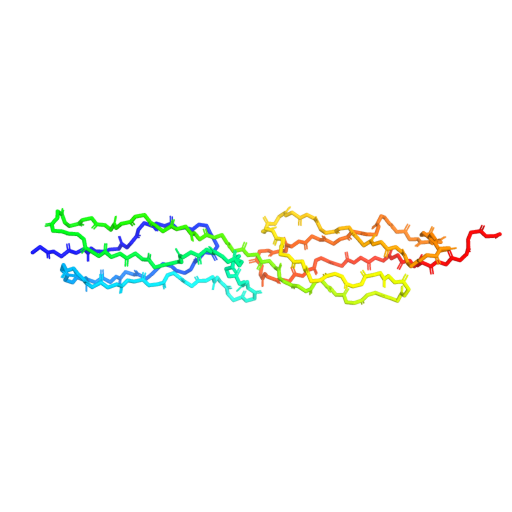 . LYS A 1 85 ? 12.107 3.661 -16.485 1.00 92.06 85 LYS A O 1
ATOM 675 N N . CYS A 1 86 ? 11.762 4.237 -18.633 1.00 93.12 86 CYS A N 1
ATOM 676 C CA . CYS A 1 86 ? 13.108 3.880 -19.074 1.00 93.12 86 CYS A CA 1
ATOM 677 C C . CYS A 1 86 ? 14.122 4.901 -18.530 1.00 93.12 86 CYS A C 1
ATOM 679 O O . CYS A 1 86 ? 13.773 6.058 -18.306 1.00 93.12 86 CYS A O 1
ATOM 681 N N . LYS A 1 87 ? 15.365 4.465 -18.294 1.00 94.19 87 LYS A N 1
ATOM 682 C CA . LYS A 1 87 ? 16.465 5.361 -17.900 1.00 94.19 87 LYS A CA 1
ATOM 683 C C . LYS A 1 87 ? 16.752 6.404 -18.986 1.00 94.19 87 LYS A C 1
ATOM 685 O O . LYS A 1 87 ? 16.435 6.180 -20.154 1.00 94.19 87 LYS A O 1
ATOM 690 N N . ASP A 1 88 ? 17.393 7.502 -18.591 1.00 91.38 88 ASP A N 1
ATOM 691 C CA . ASP A 1 88 ? 17.697 8.629 -19.477 1.00 91.38 88 ASP A CA 1
ATOM 692 C C . ASP A 1 88 ? 18.392 8.192 -20.773 1.00 91.38 88 ASP A C 1
ATOM 694 O O . ASP A 1 88 ? 19.332 7.394 -20.768 1.00 91.38 88 ASP A O 1
ATOM 698 N N . GLY A 1 89 ? 17.891 8.710 -21.897 1.00 89.56 89 GLY A N 1
ATOM 699 C CA . GLY A 1 89 ? 18.366 8.371 -23.241 1.00 89.56 89 GLY A CA 1
ATOM 700 C C . GLY A 1 89 ? 17.825 7.056 -23.816 1.00 89.56 89 GLY A C 1
ATOM 701 O O . GLY A 1 89 ? 18.117 6.746 -24.968 1.00 89.56 89 GLY A O 1
ATOM 702 N N . LEU A 1 90 ? 17.023 6.289 -23.069 1.00 92.38 90 LEU A N 1
ATOM 703 C CA . LEU A 1 90 ? 16.395 5.053 -23.545 1.00 92.38 90 LEU A CA 1
ATOM 704 C C . LEU A 1 90 ? 14.885 5.223 -23.722 1.00 92.38 90 LEU A C 1
ATOM 706 O O . LEU A 1 90 ? 14.234 6.047 -23.085 1.00 92.38 90 LEU A O 1
ATOM 710 N N . SER A 1 91 ? 14.304 4.397 -24.582 1.00 92.38 91 SER A N 1
ATOM 711 C CA . SER A 1 91 ? 12.857 4.312 -24.789 1.00 92.38 91 SER A CA 1
ATOM 712 C C . SER A 1 91 ? 12.422 2.856 -24.857 1.00 92.38 91 SER A C 1
ATOM 714 O O . SER A 1 91 ? 13.256 1.952 -24.926 1.00 92.38 91 SER A O 1
ATOM 716 N N . VAL A 1 92 ? 11.113 2.607 -24.806 1.00 92.56 92 VAL A N 1
ATOM 717 C CA . VAL A 1 92 ? 10.583 1.253 -24.999 1.00 92.56 92 VAL A CA 1
ATOM 718 C C . VAL A 1 92 ? 10.939 0.810 -26.416 1.00 92.56 92 VAL A C 1
ATOM 720 O O . VAL A 1 92 ? 10.421 1.341 -27.392 1.00 92.56 92 VAL A O 1
ATOM 723 N N . LYS A 1 93 ? 11.868 -0.140 -26.518 1.00 90.81 93 LYS A N 1
ATOM 724 C CA . LYS A 1 93 ? 12.399 -0.653 -27.781 1.00 90.81 93 LYS A CA 1
ATOM 725 C C . LYS A 1 93 ? 11.486 -1.720 -28.378 1.00 90.81 93 LYS A C 1
ATOM 727 O O . LYS A 1 93 ? 11.378 -1.827 -29.593 1.00 90.81 93 LYS A O 1
ATOM 732 N N . SER A 1 94 ? 10.873 -2.549 -27.533 1.00 87.12 94 SER A N 1
ATOM 733 C CA . SER A 1 94 ? 9.981 -3.629 -27.968 1.00 87.12 94 SER A CA 1
ATOM 734 C C . SER A 1 94 ? 9.044 -4.078 -26.848 1.00 87.12 94 SER A C 1
ATOM 736 O O . SER A 1 94 ? 9.335 -3.860 -25.669 1.00 87.12 94 SER A O 1
ATOM 738 N N . GLY A 1 95 ? 7.952 -4.744 -27.232 1.00 87.44 95 GLY A N 1
ATOM 739 C CA . GLY A 1 95 ? 6.949 -5.299 -26.325 1.00 87.44 95 GLY A CA 1
ATOM 740 C C . GLY A 1 95 ? 5.702 -4.426 -26.186 1.00 87.44 95 GLY A C 1
ATOM 741 O O .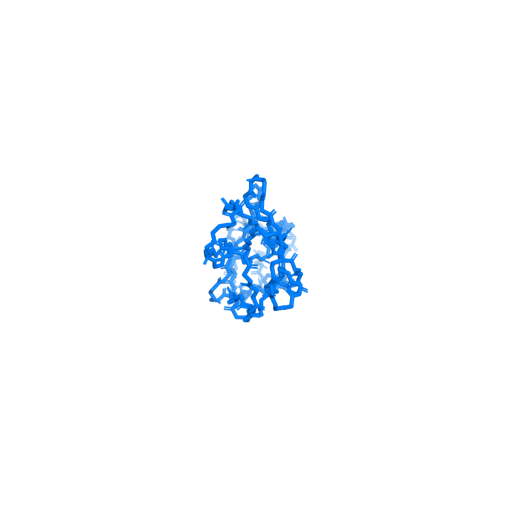 GLY A 1 95 ? 5.381 -3.632 -27.069 1.00 87.44 95 GLY A O 1
ATOM 742 N N . HIS A 1 96 ? 4.977 -4.613 -25.086 1.00 86.62 96 HIS A N 1
ATOM 743 C CA . HIS A 1 96 ? 3.774 -3.850 -24.757 1.00 86.62 96 HIS A CA 1
ATOM 744 C C . HIS A 1 96 ? 4.102 -2.560 -23.995 1.00 86.62 96 HIS A C 1
ATOM 746 O O . HIS A 1 96 ? 5.255 -2.277 -23.666 1.00 86.62 96 HIS A O 1
ATOM 752 N N . ASN A 1 97 ? 3.060 -1.790 -23.672 1.00 89.94 97 ASN A N 1
ATOM 753 C CA . ASN A 1 97 ? 3.170 -0.643 -22.777 1.00 89.94 97 ASN A CA 1
ATOM 754 C C . ASN A 1 97 ? 3.884 -1.049 -21.476 1.00 89.94 97 ASN A C 1
ATOM 756 O O . ASN A 1 97 ? 3.531 -2.089 -20.904 1.00 89.94 97 ASN A O 1
ATOM 760 N N . PRO A 1 98 ? 4.842 -0.240 -20.982 1.00 92.44 98 PRO A N 1
ATOM 761 C CA . PRO A 1 98 ? 5.695 -0.576 -19.849 1.00 92.44 98 PRO A CA 1
ATOM 762 C C . PRO A 1 98 ? 4.923 -0.426 -18.535 1.00 92.44 98 PRO A C 1
ATOM 764 O O . PRO A 1 98 ? 5.209 0.434 -17.712 1.00 92.44 98 PRO A O 1
ATOM 767 N N . THR A 1 99 ? 3.883 -1.235 -18.359 1.00 94.00 99 THR A N 1
ATOM 768 C CA . THR A 1 99 ? 2.896 -1.108 -17.288 1.00 94.00 99 THR A CA 1
ATOM 769 C C . THR A 1 99 ? 2.662 -2.441 -16.599 1.00 94.00 99 THR A C 1
ATOM 771 O O . THR A 1 99 ? 2.728 -3.494 -17.237 1.00 94.00 99 THR A O 1
ATOM 774 N N . VAL A 1 100 ? 2.395 -2.386 -15.297 1.00 95.06 100 VAL A N 1
ATOM 775 C CA . VAL A 1 100 ? 1.971 -3.519 -14.461 1.00 95.06 100 VAL A CA 1
ATOM 776 C C . VAL A 1 100 ? 0.798 -3.097 -13.594 1.00 95.06 100 VAL A C 1
ATOM 778 O O . VAL A 1 100 ? 0.710 -1.945 -13.180 1.00 95.06 100 VAL A O 1
ATOM 781 N N . LYS A 1 101 ? -0.099 -4.031 -13.303 1.00 96.12 101 LYS A N 1
ATOM 782 C CA . LYS A 1 101 ? -1.292 -3.806 -12.491 1.00 96.12 101 LYS A CA 1
ATOM 783 C C . LYS A 1 101 ? -1.120 -4.418 -11.112 1.00 96.12 101 LYS A C 1
ATOM 785 O O . LYS A 1 101 ? -0.650 -5.550 -11.018 1.00 96.12 101 LYS A O 1
ATOM 790 N N . CYS A 1 102 ? -1.531 -3.703 -10.069 1.00 96.56 102 CYS A N 1
ATOM 791 C CA . CYS A 1 102 ? -1.635 -4.275 -8.730 1.00 96.56 102 CYS A CA 1
ATOM 792 C C . CYS A 1 102 ? -2.842 -5.221 -8.671 1.00 96.56 102 CYS A C 1
ATOM 794 O O . CYS A 1 102 ? -3.983 -4.801 -8.893 1.00 96.56 102 CYS A O 1
ATOM 796 N N . LEU A 1 103 ? -2.591 -6.503 -8.420 1.00 95.88 103 LEU A N 1
ATOM 797 C CA . LEU A 1 103 ? -3.603 -7.552 -8.380 1.00 95.88 103 LEU A CA 1
ATOM 798 C C . LEU A 1 103 ? -4.165 -7.736 -6.964 1.00 95.88 103 LEU A C 1
ATOM 800 O O . LEU A 1 103 ? -3.630 -7.247 -5.970 1.00 95.88 103 LEU A O 1
ATOM 804 N N . GLN A 1 104 ? -5.298 -8.432 -6.879 1.00 93.62 104 GLN A N 1
ATOM 805 C CA . GLN A 1 104 ? -6.055 -8.611 -5.632 1.00 93.62 104 GLN A CA 1
ATOM 806 C C . GLN A 1 104 ? -5.335 -9.473 -4.586 1.00 93.62 104 GLN A C 1
ATOM 808 O O . GLN A 1 104 ? -5.659 -9.402 -3.402 1.00 93.62 104 GLN A O 1
ATOM 813 N N . ASP A 1 105 ? -4.369 -10.279 -5.020 1.00 92.38 105 ASP A N 1
ATOM 814 C CA . ASP A 1 105 ? -3.492 -11.103 -4.184 1.00 92.38 105 ASP A CA 1
ATOM 815 C C . ASP A 1 105 ? -2.216 -10.358 -3.744 1.00 92.38 105 ASP A C 1
ATOM 8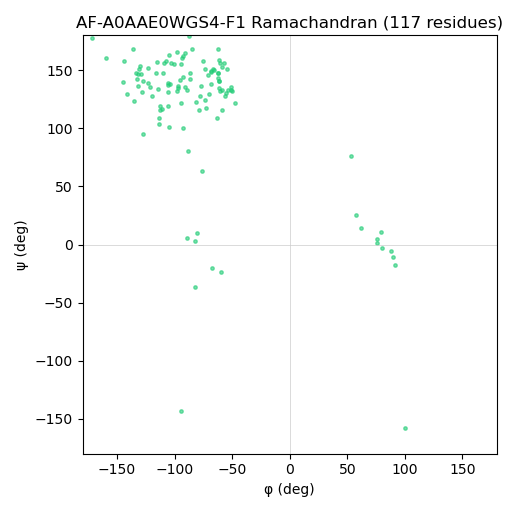17 O O . ASP A 1 105 ? -1.315 -10.952 -3.154 1.00 92.38 105 ASP A O 1
ATOM 821 N N . GLY A 1 106 ? -2.122 -9.060 -4.056 1.00 92.75 106 GLY A N 1
ATOM 822 C CA . GLY A 1 106 ? -0.949 -8.233 -3.789 1.00 92.75 106 GLY A CA 1
ATOM 823 C C . GLY A 1 106 ? 0.225 -8.469 -4.734 1.00 92.75 106 GLY A C 1
ATOM 824 O O . GLY A 1 106 ? 1.284 -7.874 -4.543 1.00 92.75 106 GLY A O 1
ATOM 825 N N . SER A 1 107 ? 0.057 -9.307 -5.759 1.00 94.12 107 SER A N 1
ATOM 826 C CA . SER A 1 107 ? 1.058 -9.485 -6.804 1.00 94.12 107 SER A CA 1
ATOM 827 C C . SER A 1 107 ? 0.919 -8.431 -7.906 1.00 94.12 107 SER A C 1
ATOM 829 O O . SER A 1 107 ? -0.059 -7.684 -7.991 1.00 94.12 107 SER A O 1
ATOM 831 N N . TRP A 1 108 ? 1.930 -8.358 -8.765 1.00 94.75 108 TRP A N 1
ATOM 832 C CA . TRP A 1 108 ? 1.929 -7.485 -9.931 1.00 94.75 108 TRP A CA 1
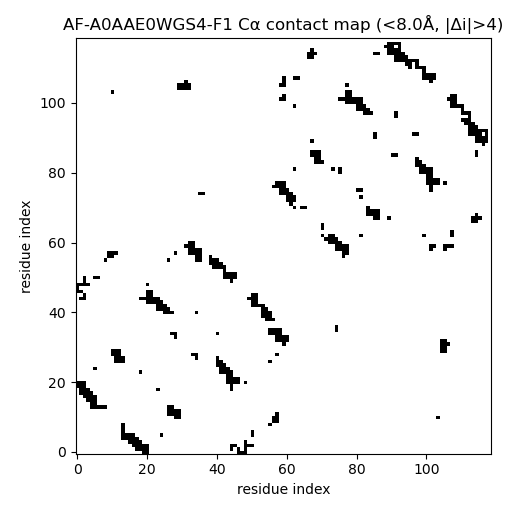ATOM 833 C C . TRP A 1 108 ? 1.664 -8.303 -11.189 1.00 94.75 108 TRP A C 1
ATOM 835 O O . TRP A 1 108 ? 2.233 -9.382 -11.360 1.00 94.75 108 TRP A O 1
ATOM 845 N N . SER A 1 109 ? 0.833 -7.781 -12.092 1.00 95.50 109 SER A N 1
ATOM 846 C CA . SER A 1 109 ? 0.582 -8.439 -13.374 1.00 95.50 109 SER A CA 1
ATOM 847 C C . SER A 1 109 ? 1.874 -8.618 -14.173 1.00 95.50 109 SER A C 1
ATOM 849 O O . SER A 1 109 ? 2.810 -7.823 -14.071 1.00 95.50 109 SER A O 1
ATOM 851 N N . ALA A 1 110 ? 1.910 -9.633 -15.033 1.00 93.38 110 ALA A N 1
ATOM 852 C CA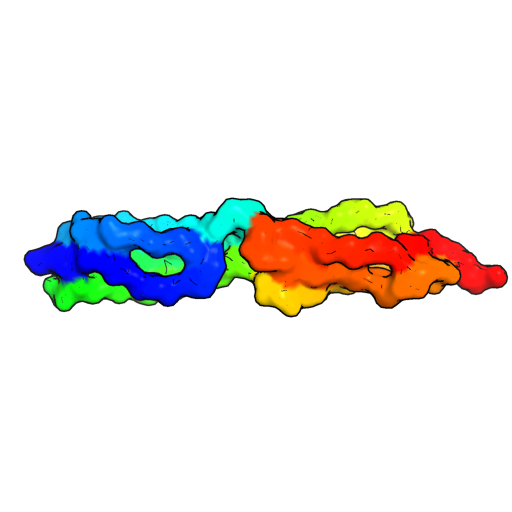 . ALA A 1 110 ? 3.016 -9.795 -15.962 1.00 93.38 110 ALA A CA 1
ATOM 853 C C . ALA A 1 110 ? 3.108 -8.595 -16.921 1.00 93.38 110 ALA A C 1
ATOM 855 O O . ALA A 1 110 ? 2.103 -7.998 -17.307 1.00 93.38 110 ALA A O 1
ATOM 856 N N . THR A 1 111 ? 4.334 -8.267 -17.322 1.00 92.81 111 THR A N 1
ATOM 857 C CA . THR A 1 111 ? 4.611 -7.278 -18.363 1.00 92.81 111 THR A CA 1
ATOM 858 C C . THR A 1 111 ? 5.824 -7.715 -19.169 1.00 92.81 111 THR A C 1
ATOM 860 O O . THR A 1 111 ? 6.804 -8.228 -18.606 1.00 92.81 111 THR A O 1
ATOM 863 N N . ASN A 1 112 ? 5.751 -7.514 -20.480 1.00 91.75 112 ASN A N 1
ATOM 864 C CA . ASN A 1 112 ? 6.805 -7.847 -21.424 1.00 91.75 112 ASN A CA 1
ATOM 865 C C . ASN A 1 112 ? 7.113 -6.606 -22.263 1.00 91.75 112 ASN A C 1
ATOM 867 O O . ASN A 1 112 ? 6.418 -6.310 -23.232 1.00 91.75 112 ASN A O 1
ATOM 871 N N . PHE A 1 113 ? 8.125 -5.865 -21.826 1.00 93.44 113 PHE A N 1
ATOM 872 C CA . PHE A 1 113 ? 8.705 -4.745 -22.547 1.00 93.44 113 PHE A CA 1
ATOM 873 C C . PHE A 1 113 ? 10.209 -4.721 -22.290 1.00 93.44 113 PHE A C 1
ATOM 875 O O . PHE A 1 113 ? 10.687 -5.241 -21.275 1.00 93.44 113 PHE A O 1
ATOM 882 N N . SER A 1 114 ? 10.949 -4.088 -23.190 1.00 93.00 114 SER A N 1
ATOM 883 C CA . SER A 1 114 ? 12.368 -3.809 -23.000 1.00 93.00 114 SER A CA 1
ATOM 884 C C . SER A 1 114 ? 12.675 -2.353 -23.321 1.00 93.00 114 SER A C 1
ATOM 886 O O . SER A 1 114 ? 12.191 -1.802 -24.309 1.00 93.00 114 SER A O 1
ATOM 888 N N . CYS A 1 115 ? 13.481 -1.724 -22.470 1.00 93.56 115 CYS A N 1
ATOM 889 C CA . CYS A 1 115 ? 14.036 -0.404 -22.735 1.00 93.56 115 CYS A CA 1
ATOM 890 C C . CYS A 1 115 ? 15.330 -0.543 -23.545 1.00 93.56 115 CYS A C 1
ATOM 892 O O . CYS A 1 115 ? 16.122 -1.455 -23.318 1.00 93.56 115 CYS A O 1
ATOM 894 N N . GLY A 1 116 ? 15.559 0.361 -24.486 1.00 92.44 116 GLY A N 1
ATOM 895 C CA . GLY A 1 116 ? 16.758 0.374 -25.310 1.00 92.44 116 GLY A CA 1
ATOM 896 C C . GLY A 1 116 ? 16.853 1.637 -26.156 1.00 92.44 116 GLY A C 1
ATOM 897 O O . GLY A 1 116 ? 15.967 2.489 -26.133 1.00 92.44 116 GLY A O 1
ATOM 898 N N . ASN A 1 117 ? 17.941 1.749 -26.912 1.00 89.00 117 ASN A N 1
ATOM 899 C CA . ASN A 1 117 ? 18.067 2.794 -27.920 1.00 89.00 117 ASN A CA 1
ATOM 900 C C . ASN A 1 117 ? 17.110 2.498 -29.079 1.00 89.00 117 ASN A C 1
ATOM 902 O O . ASN A 1 117 ? 17.110 1.386 -29.616 1.00 89.00 117 ASN A O 1
ATOM 906 N N . ILE A 1 118 ? 16.323 3.501 -29.452 1.00 79.62 118 ILE A N 1
ATOM 907 C CA . ILE A 1 118 ? 15.511 3.526 -30.668 1.00 79.62 118 ILE A CA 1
ATOM 908 C C . ILE A 1 118 ? 16.378 4.102 -31.792 1.00 79.62 118 ILE A C 1
ATOM 910 O O . ILE A 1 118 ? 16.371 5.301 -32.046 1.00 79.62 118 ILE A O 1
ATOM 914 N N . ARG A 1 119 ? 17.237 3.267 -32.372 1.00 70.12 119 ARG A N 1
ATOM 915 C CA . ARG A 1 119 ? 18.166 3.672 -33.430 1.00 70.12 119 ARG A CA 1
ATOM 916 C C . ARG A 1 119 ? 17.894 2.883 -34.693 1.00 70.12 119 ARG A C 1
ATOM 918 O O . ARG A 1 119 ? 17.570 1.682 -34.542 1.00 70.12 119 ARG A O 1
#

Secondary structure (DSSP, 8-state):
-EE-SPPP-TTEE-----EETT-EEE-EEPTT-EEPTT---EEEB-TTSPBPPP---EEEESPPP-TTEE----EEETT-EEE-EEPTT-EEEEES-SEEEB-TTSPBPP--EEEE---

pLDDT: mean 92.84, std 4.0, range [70.12, 97.5]

Foldseek 3Di:
DWAFWADDDPQWDTDTDTGDAFDKDAIHGAAQWDWDPPFGRMWGQHPVRHIDDGDTFIFQWFADDDPQWDGDTDTHGAQDKDATHGHPQKDFQDFDGRIWGQHSNNHIHDGDTHIDHPD

InterPro domains:
  IPR000436 Sushi/SCR/CCP domain [PF00084] (3-58)
  IPR000436 Sushi/SCR/CCP domain [PF00084] (60-115)
  IPR000436 Sushi/SCR/CCP domain [PS50923] (58-117)
  IPR000436 Sushi/SCR/CCP domain [SM00032] (3-58)
  IPR000436 Sushi/SCR/CCP domain [SM00032] (60-115)
  IPR000436 Sushi/SCR/CCP domain [cd00033] (60-115)
  IPR035976 Sushi/SCR/CCP superfamily [SSF57535] (2-61)
  IPR035976 Sushi/SCR/CCP superfamily [SSF57535] (59-115)

Sequence (119 aa):
MVCKTPPEKSWTITETIEAEVGQNYTYRCRKGLSWKSGQNPTVTCLHNGSWTSANVTCVCRNPPTKLWTINETSEVEVGQNYTYKCKDGLSVKSGHNPTVKCLQDGSWSATNFSCGNIR